Protein AF-A0A3D3L2Q6-F1 (afdb_monomer)

Solvent-accessible surface area (backbone atoms only — not comparable to full-atom values): 8999 Å² total; per-residue (Å²): 144,78,78,87,50,86,79,63,62,82,78,56,78,92,49,60,48,100,83,70,47,49,49,68,56,56,53,51,52,55,51,48,53,37,52,54,48,53,51,51,33,52,48,25,40,76,65,66,34,72,46,76,47,74,30,72,74,69,48,72,47,81,42,39,25,67,61,31,44,38,48,52,51,50,44,69,74,43,56,74,71,54,30,54,53,50,43,52,37,43,32,42,37,74,64,38,28,49,52,49,49,52,49,27,49,62,73,50,75,57,64,101,66,70,101,61,85,74,72,77,88,72,69,84,68,73,78,81,74,65,79,92,45,65,91,70,66,73,85,80,85,64,91,80,73,126

Sequence (146 aa):
DGLLTKKQGKAAKRFFNSRGTEVAEVVRENQRLIEDLMDDLNKIVSQRRTAKVKLKDGSTMKVDATTAMMLLYVHGALNQNNRVKMAQILAQDKEGFTKMVNFSIKQGKMSSDDHKLSSISNNKLCPPYPECIEDFIGEQDTSKCE

Foldseek 3Di:
DPDDDPVNPPDDDQDADPVRHGPVVVVVVLVVLLVVQLVVLVVQLVVQAWDWRAAPVRDIDTDGNVLSVLLVVVLVPDDPVVNVVLSSLCRHDPVSVVVSSVVSVVQQPDDPDDDDRDDPPDDCPDDPDDPVCPVVDDDDDCVPVD

pLDDT: mean 72.03, std 17.66, range [33.44, 94.94]

Secondary structure (DSSP, 8-state):
--S--TTGGGG----B-TTS-BHHHHHHHHHHHHHHHHHHHHHHHHHTS-EEEEPTTS-EEEE-HHHHHHHHHHHHHS-HHHHHHHHHHHHH-HHHHHHHHHHHHHHT---SS-S----GGG---SSSS-GGGGGG------TT--

Mean predicted aligned error: 14.37 Å

Structure (mmCIF, N/CA/C/O backbone):
data_AF-A0A3D3L2Q6-F1
#
_entry.id   AF-A0A3D3L2Q6-F1
#
loop_
_atom_site.group_PDB
_atom_site.id
_atom_site.type_symbol
_atom_site.label_atom_id
_atom_site.label_alt_id
_atom_site.label_comp_id
_atom_site.label_asym_id
_atom_site.label_entity_id
_atom_site.label_seq_id
_atom_site.pdbx_PDB_ins_code
_atom_site.Cartn_x
_atom_site.Cartn_y
_atom_site.Cartn_z
_atom_site.occupancy
_atom_site.B_iso_or_equiv
_atom_site.auth_seq_id
_atom_site.auth_comp_id
_atom_site.auth_asym_id
_atom_site.auth_atom_id
_atom_site.pdbx_PDB_model_num
ATOM 1 N N . ASP A 1 1 ? -3.837 -5.718 22.243 1.00 33.44 1 ASP A N 1
ATOM 2 C CA . ASP A 1 1 ? -5.296 -5.690 21.974 1.00 33.44 1 ASP A CA 1
ATOM 3 C C . ASP A 1 1 ? -5.699 -4.837 20.770 1.00 33.44 1 ASP A C 1
ATOM 5 O O . ASP A 1 1 ? -6.518 -3.933 20.878 1.00 33.44 1 ASP A O 1
ATOM 9 N N . GLY A 1 2 ? -5.144 -5.131 19.591 1.00 47.44 2 GLY A N 1
ATOM 10 C CA . GLY A 1 2 ? -5.529 -4.503 18.323 1.00 47.44 2 GLY A CA 1
ATOM 11 C C 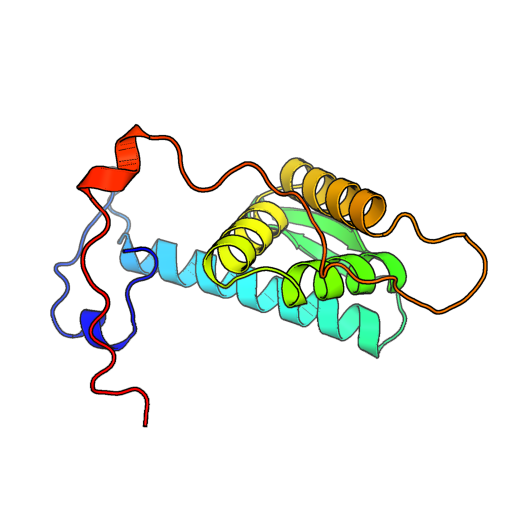. GLY A 1 2 ? -6.169 -5.545 17.410 1.00 47.44 2 GLY A C 1
ATOM 12 O O . GLY A 1 2 ? -5.600 -6.616 17.241 1.00 47.44 2 GLY A O 1
ATOM 13 N N . LEU A 1 3 ? -7.318 -5.204 16.826 1.00 42.31 3 LEU A N 1
ATOM 14 C CA . LEU A 1 3 ? -8.275 -6.060 16.110 1.00 42.31 3 LEU A CA 1
ATOM 15 C C . LEU A 1 3 ? -9.127 -6.973 17.003 1.00 42.31 3 LEU A C 1
ATOM 17 O O . LEU A 1 3 ? -8.678 -7.981 17.542 1.00 42.31 3 LEU A O 1
ATOM 21 N N . LEU A 1 4 ? -10.421 -6.639 17.052 1.00 44.34 4 LEU A N 1
ATOM 22 C CA . LEU A 1 4 ? -11.479 -7.532 17.511 1.00 44.34 4 LEU A CA 1
ATOM 23 C C . LEU A 1 4 ? -11.429 -8.809 16.669 1.00 44.34 4 LEU A C 1
ATOM 25 O O . LEU A 1 4 ? -11.738 -8.805 15.475 1.00 44.34 4 LEU A O 1
ATOM 29 N N . THR A 1 5 ? -11.023 -9.913 17.286 1.00 49.75 5 THR A N 1
ATOM 30 C CA . THR A 1 5 ? -11.061 -11.217 16.625 1.00 49.75 5 THR A CA 1
ATOM 31 C C . THR A 1 5 ? -12.517 -11.656 16.459 1.00 49.75 5 THR A C 1
ATOM 33 O O . THR A 1 5 ? -13.372 -11.370 17.298 1.00 49.75 5 THR A O 1
ATOM 36 N N . LYS A 1 6 ? -12.823 -12.399 15.385 1.00 51.81 6 LYS A N 1
ATOM 37 C CA . LYS A 1 6 ? -14.188 -12.858 15.043 1.00 51.81 6 LYS A CA 1
ATOM 38 C C . LYS A 1 6 ? -14.914 -13.592 16.191 1.00 51.81 6 LYS A C 1
ATOM 40 O O . LYS A 1 6 ? -16.140 -13.637 16.203 1.00 51.81 6 LYS A O 1
ATOM 45 N N . LYS A 1 7 ? -14.181 -14.141 17.172 1.00 46.81 7 LYS A N 1
ATOM 46 C CA . LYS A 1 7 ? -14.737 -14.807 18.365 1.00 46.81 7 LYS A CA 1
ATOM 47 C C . LYS A 1 7 ? -15.173 -13.838 19.478 1.00 46.81 7 LYS A C 1
ATOM 49 O O . LYS A 1 7 ? -16.093 -14.172 20.215 1.00 46.81 7 LYS A O 1
ATOM 54 N N . GLN A 1 8 ? -14.600 -12.635 19.563 1.00 48.47 8 GLN A N 1
ATOM 55 C CA . GLN A 1 8 ? -14.989 -11.601 20.539 1.00 48.47 8 GLN A CA 1
ATOM 56 C C . GLN A 1 8 ? -16.279 -10.851 20.144 1.00 48.47 8 GLN A C 1
ATOM 58 O O . GLN A 1 8 ? -16.869 -10.148 20.958 1.00 48.47 8 GLN A O 1
ATOM 63 N N . GLY A 1 9 ? -16.757 -11.030 18.907 1.00 48.66 9 GLY A N 1
ATOM 64 C CA . GLY A 1 9 ? -17.955 -10.366 18.384 1.00 48.66 9 GLY A CA 1
ATOM 65 C C . GLY A 1 9 ? -19.296 -10.941 18.855 1.00 48.66 9 GLY A C 1
ATOM 66 O O . GLY A 1 9 ? -20.327 -10.329 18.594 1.00 48.66 9 GLY A O 1
ATOM 67 N N . LYS A 1 10 ? -19.329 -12.091 19.546 1.00 48.19 10 LYS A N 1
ATOM 68 C CA . LYS A 1 10 ? -20.604 -12.752 19.899 1.00 48.19 10 LYS A CA 1
ATOM 69 C C . LYS A 1 10 ? -21.355 -12.135 21.090 1.00 48.19 10 LYS A C 1
ATOM 71 O O . LYS A 1 10 ? -22.496 -12.517 21.321 1.00 48.19 10 LYS A O 1
ATOM 76 N N . ALA A 1 11 ? -20.772 -11.159 21.790 1.00 51.25 11 ALA A N 1
ATOM 77 C CA . ALA A 1 11 ? -21.455 -10.376 22.828 1.00 51.25 11 ALA A CA 1
ATOM 78 C C . ALA A 1 11 ? -20.886 -8.946 22.978 1.00 51.25 11 ALA A C 1
ATOM 80 O O . ALA A 1 11 ? -20.879 -8.383 24.072 1.00 51.25 11 ALA A O 1
ATOM 81 N N . ALA A 1 12 ? -20.354 -8.351 21.905 1.00 55.69 12 ALA A N 1
ATOM 82 C CA . ALA A 1 12 ? -19.813 -6.995 21.981 1.00 55.69 12 ALA A CA 1
ATOM 83 C C . ALA A 1 12 ? -20.967 -5.978 22.038 1.00 55.69 12 ALA A C 1
ATOM 85 O O . ALA A 1 12 ? -21.825 -5.957 21.154 1.00 55.69 12 ALA A O 1
ATOM 86 N N . LYS A 1 13 ? -21.006 -5.140 23.084 1.00 62.38 13 LYS A N 1
ATOM 87 C CA . LYS A 1 13 ? -21.940 -4.004 23.175 1.00 62.38 13 LYS A CA 1
ATOM 88 C C . LYS A 1 13 ? -21.824 -3.156 21.899 1.00 62.38 13 LYS A C 1
ATOM 90 O O . LYS A 1 13 ? -20.718 -2.933 21.412 1.00 62.38 13 LYS A O 1
ATOM 95 N N . ARG A 1 14 ? -22.951 -2.686 21.353 1.00 68.00 14 ARG A N 1
ATOM 96 C CA . ARG A 1 14 ? -22.946 -1.781 20.193 1.00 68.00 14 ARG A CA 1
ATOM 97 C C . ARG A 1 14 ? -22.410 -0.427 20.639 1.00 68.00 14 ARG A C 1
ATOM 99 O O . ARG A 1 14 ? -23.065 0.278 21.403 1.00 68.00 14 ARG A O 1
ATOM 106 N N . PHE A 1 15 ? -21.201 -0.097 20.206 1.00 71.00 15 PHE A N 1
ATOM 107 C CA . PHE A 1 15 ? -20.588 1.200 20.461 1.00 71.00 15 PHE A CA 1
ATOM 108 C C . PHE A 1 15 ? -20.877 2.122 19.288 1.00 71.00 15 PHE A C 1
ATOM 110 O O . PHE A 1 15 ? -20.662 1.747 18.136 1.00 71.00 15 PHE A O 1
ATOM 117 N N . PHE A 1 16 ? -21.334 3.329 19.593 1.00 75.94 16 PHE A N 1
ATOM 118 C CA . PHE A 1 16 ? -21.590 4.371 18.610 1.00 75.94 16 PHE A CA 1
ATOM 119 C C . PHE A 1 16 ? -20.621 5.525 18.839 1.00 75.94 16 PHE A C 1
ATOM 121 O O . PHE A 1 16 ? -20.266 5.833 19.977 1.00 75.94 16 PHE A O 1
ATOM 128 N N . ASN A 1 17 ? -20.167 6.152 17.758 1.00 73.50 17 ASN A N 1
ATOM 129 C CA . ASN A 1 17 ? -19.410 7.396 17.858 1.00 73.50 17 ASN A CA 1
ATOM 130 C C . ASN A 1 17 ? -20.354 8.583 18.152 1.00 73.50 17 ASN A C 1
ATOM 132 O O . ASN A 1 17 ? -21.578 8.446 18.143 1.00 73.50 17 ASN A O 1
ATOM 136 N N . SER A 1 18 ? -19.795 9.779 18.348 1.00 77.94 18 SER A N 1
ATOM 137 C CA . SER A 1 18 ? -20.566 11.015 18.573 1.00 77.94 18 SER A CA 1
ATOM 138 C C . SER A 1 18 ? -21.503 11.408 17.420 1.00 77.94 18 SER A C 1
ATOM 140 O O . SER A 1 18 ? -22.358 12.268 17.596 1.00 77.94 18 SER A O 1
ATOM 142 N N . ARG A 1 19 ? -21.357 10.784 16.244 1.00 75.56 19 ARG A N 1
ATOM 143 C CA . ARG A 1 19 ? -22.201 10.973 15.055 1.00 75.56 19 ARG A CA 1
ATOM 144 C C . ARG A 1 19 ? -23.286 9.895 14.919 1.00 75.56 19 ARG A C 1
ATOM 146 O O . ARG A 1 19 ? -23.981 9.871 13.911 1.00 75.56 19 ARG A O 1
ATOM 153 N N . GLY A 1 20 ? -23.417 8.992 15.895 1.00 75.81 20 GLY A N 1
ATOM 154 C CA . GLY A 1 20 ? -24.402 7.908 15.881 1.00 75.81 20 GLY A CA 1
ATOM 155 C C . GLY A 1 20 ? -24.057 6.736 14.955 1.00 75.81 20 GLY A C 1
ATOM 156 O O . GLY A 1 20 ? -24.900 5.871 14.744 1.00 75.81 20 GLY A O 1
ATOM 157 N N . THR A 1 21 ? -22.839 6.673 14.405 1.00 78.06 21 THR A N 1
ATOM 158 C CA . THR A 1 21 ? -22.388 5.548 13.565 1.00 78.06 21 THR A CA 1
ATOM 159 C C . THR A 1 21 ? -21.886 4.402 14.434 1.00 78.06 21 THR A C 1
ATOM 161 O O . THR A 1 21 ? -21.120 4.641 15.374 1.00 78.06 21 THR A O 1
ATOM 164 N N . GLU A 1 22 ? -22.264 3.162 14.111 1.00 77.31 22 GLU A N 1
ATOM 165 C CA . GLU A 1 22 ? -21.755 1.985 14.816 1.00 77.31 22 GLU A CA 1
ATOM 166 C C . GLU A 1 22 ? -20.250 1.829 14.548 1.00 77.31 22 GLU A C 1
ATOM 168 O O . GLU A 1 22 ? -19.801 1.651 13.416 1.00 77.31 22 GLU A O 1
ATOM 173 N N . VAL A 1 23 ? -19.444 1.864 1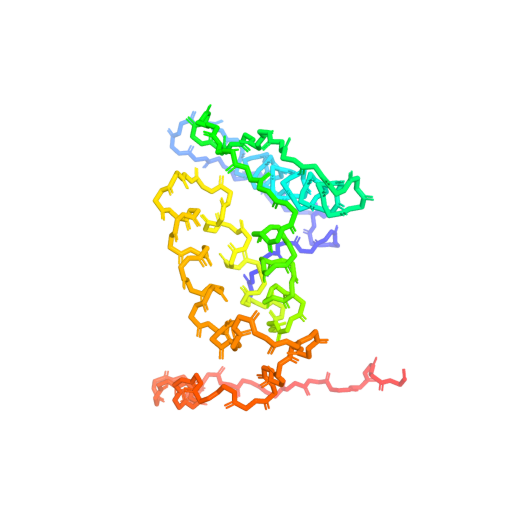5.608 1.00 73.75 23 VAL A N 1
ATOM 174 C CA . VAL A 1 23 ? -17.981 1.740 15.526 1.00 73.75 23 VAL A CA 1
ATOM 175 C C . VAL A 1 23 ? -17.587 0.416 14.866 1.00 73.75 23 VAL A C 1
ATOM 177 O O . VAL A 1 23 ? -16.642 0.374 14.081 1.00 73.75 23 VAL A O 1
ATOM 180 N N . ALA A 1 24 ? -18.337 -0.658 15.127 1.00 73.25 24 ALA A N 1
ATOM 181 C CA . ALA A 1 24 ? -18.100 -1.965 14.522 1.00 73.25 24 ALA A CA 1
ATOM 182 C C . ALA A 1 24 ? -18.305 -1.971 12.997 1.00 73.25 24 ALA A C 1
ATOM 184 O O . ALA A 1 24 ? -17.608 -2.704 12.296 1.00 73.25 24 ALA A O 1
ATOM 185 N N . GLU A 1 25 ? -19.230 -1.166 12.473 1.00 72.75 25 GLU A N 1
ATOM 186 C CA . GLU A 1 25 ? -19.451 -1.019 11.032 1.00 72.75 25 GLU A CA 1
ATOM 187 C C . GLU A 1 25 ? -18.283 -0.283 10.372 1.00 72.75 25 GLU A C 1
ATOM 189 O O . GLU A 1 25 ? -17.696 -0.796 9.421 1.00 72.75 25 GLU A O 1
ATOM 194 N N . VAL A 1 26 ? -17.856 0.840 10.957 1.00 70.69 26 VAL A N 1
ATOM 195 C CA . VAL A 1 26 ? -16.716 1.634 10.467 1.00 70.69 26 VAL A CA 1
ATOM 196 C C . VAL A 1 26 ? -15.420 0.820 10.463 1.00 70.69 26 VAL A C 1
ATOM 198 O O . VAL A 1 26 ? -14.625 0.894 9.526 1.00 70.69 26 VAL A O 1
ATOM 201 N N . VAL A 1 27 ? -15.185 0.022 11.509 1.00 72.50 27 VAL A N 1
ATOM 202 C CA . VAL A 1 27 ? -14.016 -0.866 11.583 1.00 72.50 27 VAL A CA 1
ATOM 203 C C . VAL A 1 27 ? -14.067 -1.923 10.479 1.00 72.50 27 VAL A C 1
ATOM 205 O O . VAL A 1 27 ? -13.049 -2.184 9.840 1.00 72.50 27 VAL A O 1
ATOM 208 N N . ARG A 1 28 ? -15.244 -2.500 10.219 1.00 76.81 28 ARG A N 1
ATOM 209 C CA . ARG A 1 28 ? -15.440 -3.519 9.179 1.00 76.81 28 ARG A CA 1
ATOM 210 C C . ARG A 1 28 ? -15.237 -2.952 7.776 1.00 76.81 28 ARG A C 1
ATOM 212 O O . ARG A 1 28 ? -14.597 -3.597 6.953 1.00 76.81 28 ARG A O 1
ATOM 219 N N . GLU A 1 29 ? -15.746 -1.754 7.512 1.00 74.19 29 GLU A N 1
ATOM 220 C CA . GLU A 1 29 ? -15.573 -1.071 6.228 1.00 74.19 29 GLU A CA 1
ATOM 221 C C . GLU A 1 29 ? -14.104 -0.716 5.973 1.00 74.19 29 GLU A C 1
ATOM 223 O O . GLU A 1 29 ? -13.570 -1.013 4.907 1.00 74.19 29 GLU A O 1
ATOM 228 N N . ASN A 1 30 ? -13.409 -0.179 6.981 1.00 74.94 30 ASN A N 1
ATOM 229 C CA . ASN A 1 30 ? -11.975 0.102 6.877 1.00 74.94 30 ASN A CA 1
ATOM 230 C C . ASN A 1 30 ? -11.152 -1.166 6.622 1.00 74.94 30 ASN A C 1
ATOM 232 O O . ASN A 1 30 ? -10.206 -1.128 5.841 1.00 74.94 30 ASN A O 1
ATOM 236 N N . GLN A 1 31 ? -11.510 -2.280 7.266 1.00 78.00 31 GLN A N 1
ATOM 237 C CA . GLN A 1 31 ? -10.848 -3.564 7.049 1.00 78.00 31 GLN A CA 1
ATOM 238 C C . GLN A 1 31 ? -11.034 -4.049 5.605 1.00 78.00 31 GLN A C 1
ATOM 240 O O . GLN A 1 31 ? -10.068 -4.471 4.975 1.00 78.00 31 GLN A O 1
ATOM 245 N N . ARG A 1 32 ? -12.246 -3.916 5.057 1.00 79.56 32 ARG A N 1
ATOM 246 C CA . ARG A 1 32 ? -12.546 -4.282 3.669 1.00 79.56 32 ARG A CA 1
ATOM 247 C C . ARG A 1 32 ? -11.770 -3.432 2.660 1.00 79.56 32 ARG A C 1
ATOM 249 O O . ARG A 1 32 ? -11.195 -3.983 1.736 1.00 79.56 32 ARG A O 1
ATOM 256 N N . LEU A 1 33 ? -11.690 -2.114 2.868 1.00 79.12 33 LEU A N 1
ATOM 257 C CA . LEU A 1 33 ? -10.914 -1.219 1.995 1.00 79.12 33 LEU A CA 1
ATOM 258 C C . LEU A 1 33 ? -9.425 -1.589 1.947 1.00 79.12 33 LEU A C 1
ATOM 260 O O . LEU A 1 33 ? -8.779 -1.445 0.912 1.00 79.12 33 LEU A O 1
ATOM 264 N N . ILE A 1 34 ? -8.879 -2.061 3.069 1.00 82.12 34 ILE A N 1
ATOM 265 C CA . ILE A 1 34 ? -7.496 -2.536 3.140 1.00 82.12 34 ILE A CA 1
ATOM 266 C C . ILE A 1 34 ? -7.332 -3.851 2.370 1.00 82.12 34 ILE A C 1
ATOM 268 O O . ILE A 1 34 ? -6.360 -4.001 1.634 1.00 82.12 34 ILE A O 1
ATOM 272 N N . GLU A 1 35 ? -8.264 -4.792 2.528 1.00 85.81 35 GLU A N 1
ATOM 273 C CA . GLU A 1 35 ? -8.258 -6.068 1.800 1.00 85.81 35 GLU A CA 1
ATOM 274 C C . GLU A 1 35 ? -8.353 -5.842 0.283 1.00 85.81 35 GLU A C 1
ATOM 276 O O . GLU A 1 35 ? -7.488 -6.315 -0.455 1.00 85.81 35 GLU A O 1
ATOM 281 N N . ASP A 1 36 ? -9.304 -5.015 -0.160 1.00 88.69 36 ASP A N 1
ATOM 282 C CA . ASP A 1 36 ? -9.500 -4.662 -1.571 1.00 88.69 36 ASP A CA 1
ATOM 283 C C . ASP A 1 36 ? -8.227 -4.034 -2.182 1.00 88.69 36 ASP A C 1
ATOM 285 O O . ASP A 1 36 ? -7.815 -4.389 -3.288 1.00 88.69 36 ASP A O 1
ATOM 289 N N . LEU A 1 37 ? -7.546 -3.142 -1.446 1.00 90.19 37 LEU A N 1
ATOM 290 C CA . LEU A 1 37 ? -6.293 -2.529 -1.900 1.00 90.19 37 LEU A CA 1
ATOM 291 C C . LEU A 1 37 ? -5.181 -3.564 -2.109 1.00 90.19 37 LEU A C 1
ATOM 293 O O . LEU A 1 37 ? -4.432 -3.487 -3.084 1.00 90.19 37 LEU A O 1
ATOM 297 N N . MET A 1 38 ? -5.037 -4.517 -1.188 1.00 89.38 38 MET A N 1
ATOM 298 C CA . MET A 1 38 ? -3.990 -5.537 -1.279 1.00 89.38 38 MET A CA 1
ATOM 299 C C . MET A 1 38 ? -4.261 -6.514 -2.427 1.00 89.38 38 MET A C 1
ATOM 301 O O . MET A 1 38 ? -3.326 -6.907 -3.131 1.00 89.38 38 MET A O 1
ATOM 305 N N . ASP A 1 39 ? -5.526 -6.849 -2.670 1.00 92.06 39 ASP A N 1
ATOM 306 C CA . ASP A 1 39 ? -5.942 -7.654 -3.818 1.00 92.06 39 ASP A CA 1
ATOM 307 C C . ASP A 1 39 ? -5.674 -6.935 -5.146 1.00 92.06 39 ASP A C 1
ATOM 309 O O . ASP A 1 39 ? -5.128 -7.534 -6.082 1.00 92.06 39 ASP A O 1
ATOM 313 N N . ASP A 1 40 ? -5.959 -5.632 -5.221 1.00 93.75 40 ASP A N 1
ATOM 314 C CA . ASP A 1 40 ? -5.630 -4.816 -6.389 1.00 93.75 40 ASP A CA 1
ATOM 315 C C . ASP A 1 40 ? -4.117 -4.794 -6.661 1.00 93.75 40 ASP A C 1
ATOM 317 O O . ASP A 1 40 ? -3.694 -4.982 -7.806 1.00 93.75 40 ASP A O 1
ATOM 321 N N . LEU A 1 41 ? -3.279 -4.636 -5.629 1.00 91.69 41 LEU A N 1
ATOM 322 C CA . LEU A 1 41 ? -1.817 -4.693 -5.771 1.00 91.69 41 LEU A CA 1
ATOM 323 C C . LEU A 1 41 ? -1.342 -6.063 -6.275 1.00 91.69 41 LEU A C 1
ATOM 325 O O . LEU A 1 41 ? -0.533 -6.127 -7.205 1.00 91.69 41 LEU A O 1
ATOM 329 N N . ASN A 1 42 ? -1.875 -7.160 -5.729 1.00 90.06 42 ASN A N 1
ATOM 330 C CA . ASN A 1 42 ? -1.565 -8.516 -6.198 1.00 90.06 42 ASN A CA 1
ATOM 331 C C . ASN A 1 42 ? -1.942 -8.705 -7.673 1.00 90.06 42 ASN A C 1
ATOM 333 O O . ASN A 1 42 ? -1.192 -9.302 -8.454 1.00 90.06 42 ASN A O 1
ATOM 337 N N . LYS A 1 43 ? -3.088 -8.158 -8.083 1.00 90.56 43 LYS A N 1
ATOM 338 C CA . LYS A 1 43 ? -3.563 -8.210 -9.466 1.00 90.56 43 LYS A CA 1
ATOM 339 C C . LYS A 1 43 ? -2.679 -7.398 -10.412 1.00 90.56 43 LYS A C 1
ATOM 341 O O . LYS A 1 43 ? -2.394 -7.871 -11.511 1.00 90.56 43 LYS A O 1
ATOM 346 N N . ILE A 1 44 ? -2.212 -6.220 -9.998 1.00 85.75 44 ILE A N 1
ATOM 347 C CA . ILE A 1 44 ? -1.264 -5.382 -10.756 1.00 85.75 44 ILE A CA 1
ATOM 348 C C . IL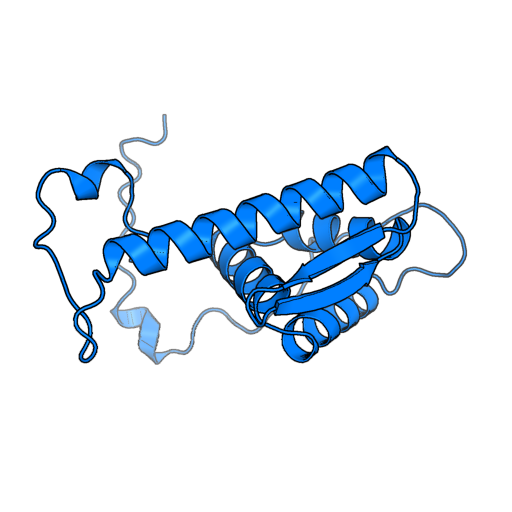E A 1 44 ? 0.035 -6.149 -11.026 1.00 85.75 44 ILE A C 1
ATOM 350 O O . ILE A 1 44 ? 0.484 -6.194 -12.175 1.00 85.75 44 ILE A O 1
ATOM 354 N N . VAL A 1 45 ? 0.597 -6.804 -10.003 1.00 82.56 45 VAL A N 1
ATOM 355 C CA . VAL A 1 45 ? 1.805 -7.636 -10.145 1.00 82.56 45 VAL A CA 1
ATOM 356 C C . VAL A 1 45 ? 1.549 -8.824 -11.071 1.00 82.56 45 VAL A C 1
ATOM 358 O O . VAL A 1 45 ? 2.298 -9.036 -12.025 1.00 82.56 45 VAL A O 1
ATOM 361 N N . SER A 1 46 ? 0.458 -9.559 -10.846 1.00 83.12 46 SER A N 1
ATOM 362 C CA . SER A 1 46 ? 0.113 -10.756 -11.627 1.00 83.12 46 SER A CA 1
ATOM 363 C C . SER A 1 46 ? -0.123 -10.444 -13.107 1.00 83.12 46 SER A C 1
ATOM 365 O O . SER A 1 46 ? 0.236 -11.227 -13.981 1.00 83.12 46 SER A O 1
ATOM 367 N N . GLN A 1 47 ? -0.711 -9.283 -13.399 1.00 82.31 47 GLN A N 1
ATOM 368 C CA . GLN A 1 47 ? -1.031 -8.842 -14.758 1.00 82.31 47 GLN A CA 1
ATOM 369 C C . GLN A 1 47 ? 0.082 -8.003 -15.400 1.00 82.31 47 GLN A C 1
ATOM 371 O O . GLN A 1 47 ? -0.070 -7.603 -16.552 1.00 82.31 47 GLN A O 1
ATOM 376 N N . ARG A 1 48 ? 1.176 -7.720 -14.673 1.00 81.50 48 ARG A N 1
ATOM 377 C CA . ARG A 1 48 ? 2.324 -6.912 -15.123 1.00 81.50 48 ARG A CA 1
ATOM 378 C C . ARG A 1 48 ? 1.916 -5.607 -15.814 1.00 81.50 48 ARG A C 1
ATOM 380 O O . ARG A 1 48 ? 2.462 -5.243 -16.854 1.00 81.50 48 ARG A O 1
ATOM 387 N N . ARG A 1 49 ? 0.930 -4.905 -15.253 1.00 84.44 49 ARG A N 1
ATOM 388 C CA . ARG A 1 49 ? 0.372 -3.681 -15.846 1.00 84.44 49 ARG A CA 1
ATOM 389 C C . ARG A 1 49 ? 0.302 -2.555 -14.838 1.00 84.44 49 ARG A C 1
ATOM 391 O O . ARG A 1 49 ? 0.232 -2.800 -13.643 1.00 84.44 49 ARG A O 1
ATOM 398 N N . THR A 1 50 ? 0.213 -1.329 -15.333 1.00 90.00 50 THR A N 1
ATOM 399 C CA . THR A 1 50 ? -0.134 -0.172 -14.507 1.00 90.00 50 THR A CA 1
ATOM 400 C C . THR A 1 50 ? -1.648 -0.090 -14.339 1.00 90.00 50 THR A C 1
ATOM 402 O O . THR A 1 50 ? -2.384 -0.153 -15.325 1.00 90.00 50 THR A O 1
ATOM 405 N N . ALA A 1 51 ? -2.128 0.082 -13.108 1.00 93.62 51 ALA A N 1
ATOM 406 C CA . ALA A 1 51 ? -3.548 0.287 -12.823 1.00 93.62 51 ALA A CA 1
ATOM 407 C C . ALA A 1 51 ? -3.772 1.442 -11.839 1.00 93.62 51 ALA A C 1
ATOM 409 O O . ALA A 1 51 ? -2.832 1.987 -11.261 1.00 93.62 51 ALA A O 1
ATOM 410 N N . LYS A 1 52 ? -5.035 1.851 -11.689 1.00 94.94 52 LYS A N 1
ATOM 411 C CA . LYS A 1 52 ? -5.449 2.841 -10.692 1.00 94.94 52 LYS A CA 1
ATOM 412 C C . LYS A 1 52 ? -6.003 2.111 -9.474 1.00 94.94 52 LYS A C 1
ATOM 414 O O . LYS A 1 52 ? -6.925 1.322 -9.638 1.00 94.94 52 LYS A O 1
ATOM 419 N N . VAL A 1 53 ? -5.486 2.430 -8.295 1.00 94.25 53 VAL A N 1
ATOM 420 C CA . VAL A 1 53 ? -6.038 1.998 -7.002 1.00 94.25 53 VAL A CA 1
ATOM 421 C C . VAL A 1 53 ? -6.784 3.156 -6.357 1.00 94.25 53 VAL A C 1
ATOM 423 O O . VAL A 1 53 ? -6.358 4.308 -6.484 1.00 94.25 53 VAL A O 1
ATOM 426 N N . LYS A 1 54 ? -7.907 2.866 -5.700 1.00 92.62 54 LYS A N 1
ATOM 427 C CA . LYS A 1 54 ? -8.712 3.855 -4.976 1.00 92.62 54 LYS A CA 1
ATOM 428 C C . LYS A 1 54 ? -8.372 3.803 -3.488 1.00 92.62 54 LYS A C 1
ATOM 430 O O . LYS A 1 54 ? -8.255 2.724 -2.923 1.00 92.62 54 LYS A O 1
ATOM 435 N N . LEU A 1 55 ? -8.224 4.971 -2.877 1.00 92.94 55 LEU A N 1
ATOM 436 C CA . LEU A 1 55 ? -7.933 5.140 -1.458 1.00 92.94 55 LEU A CA 1
ATOM 437 C C . LEU A 1 55 ? -9.200 5.530 -0.690 1.00 92.94 55 LEU A C 1
ATOM 439 O O . LEU A 1 55 ? -10.227 5.892 -1.275 1.00 92.94 55 LEU A O 1
ATOM 443 N N . LYS A 1 56 ? -9.124 5.452 0.637 1.00 89.44 56 LYS A N 1
ATOM 444 C CA . LYS A 1 56 ? -10.244 5.712 1.545 1.00 89.44 56 LYS A CA 1
ATOM 445 C C . LYS A 1 56 ? -10.753 7.150 1.475 1.00 89.44 56 LYS A C 1
ATOM 447 O O . LYS A 1 56 ? -11.958 7.368 1.550 1.00 89.44 56 LYS A O 1
ATOM 452 N N . ASP A 1 57 ? -9.866 8.121 1.289 1.00 89.06 57 ASP A N 1
ATOM 453 C CA . ASP A 1 57 ? -10.230 9.524 1.047 1.00 89.06 57 ASP A CA 1
ATOM 454 C C . ASP A 1 57 ? -10.937 9.756 -0.310 1.00 89.06 57 ASP A C 1
ATOM 456 O O . ASP A 1 57 ? -11.316 10.879 -0.639 1.00 89.06 57 ASP A O 1
ATOM 460 N N . GLY A 1 58 ? -11.126 8.700 -1.110 1.00 89.69 58 GLY A N 1
ATOM 461 C CA . GLY A 1 58 ? -11.734 8.736 -2.436 1.00 89.69 58 GLY A CA 1
ATOM 462 C C . GLY A 1 58 ? -10.747 9.058 -3.555 1.00 89.69 58 GLY A C 1
ATOM 463 O O . GLY A 1 58 ? -11.117 8.990 -4.730 1.00 89.69 58 GLY A O 1
ATOM 464 N N . SER A 1 59 ? -9.497 9.377 -3.221 1.00 92.94 59 SER A N 1
ATOM 465 C CA . SER A 1 59 ? -8.465 9.651 -4.206 1.00 92.94 59 SER A CA 1
ATOM 466 C C . SER A 1 59 ? -8.002 8.383 -4.925 1.00 92.94 59 SER A C 1
ATOM 468 O O . SER A 1 59 ? -8.272 7.260 -4.503 1.00 92.94 59 SER A O 1
ATOM 470 N N . THR A 1 60 ? -7.314 8.554 -6.056 1.00 94.06 60 THR A N 1
ATOM 471 C CA . THR A 1 60 ? -6.769 7.428 -6.823 1.00 94.06 60 THR A CA 1
ATOM 472 C C . THR A 1 60 ? -5.285 7.604 -7.089 1.00 94.06 60 THR A C 1
ATOM 474 O O . THR A 1 60 ? -4.867 8.696 -7.488 1.00 94.06 60 THR A O 1
ATOM 477 N N . MET A 1 61 ? -4.520 6.521 -6.970 1.00 93.62 61 MET A N 1
ATOM 478 C CA .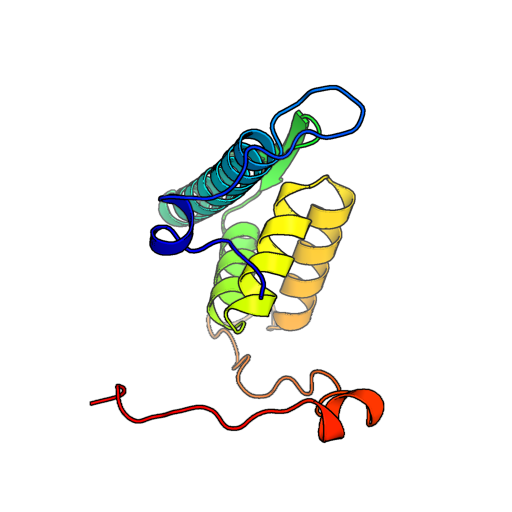 MET A 1 61 ? -3.094 6.463 -7.296 1.00 93.62 61 MET A CA 1
ATOM 479 C C . MET A 1 61 ? -2.864 5.551 -8.501 1.00 93.62 61 MET A C 1
ATOM 481 O O . MET A 1 61 ? -3.466 4.485 -8.601 1.00 93.62 61 MET A O 1
ATOM 485 N N . LYS A 1 62 ? -2.004 5.969 -9.437 1.00 93.69 62 LYS A N 1
ATOM 486 C CA . LYS A 1 62 ? -1.517 5.090 -10.511 1.00 93.69 62 LYS A CA 1
ATOM 487 C C . LYS A 1 62 ? -0.341 4.287 -9.972 1.00 93.69 62 LYS A C 1
ATOM 489 O O . LYS A 1 62 ? 0.606 4.883 -9.469 1.00 93.69 62 LYS A O 1
ATOM 494 N N . VAL A 1 63 ? -0.407 2.969 -10.094 1.00 92.56 63 VAL A N 1
ATOM 495 C CA . VAL A 1 63 ? 0.588 2.047 -9.545 1.00 92.56 63 VAL A CA 1
ATOM 496 C C . VAL A 1 63 ? 0.992 1.067 -10.635 1.00 92.56 63 VAL A C 1
ATOM 498 O O . VAL A 1 63 ? 0.135 0.432 -11.251 1.00 92.56 63 VAL A O 1
ATOM 501 N N . ASP A 1 64 ? 2.290 0.994 -10.909 1.00 87.19 64 ASP A N 1
ATOM 502 C CA . ASP A 1 64 ? 2.894 0.015 -11.811 1.00 87.19 64 ASP A CA 1
ATOM 503 C C . ASP A 1 64 ? 3.248 -1.292 -11.078 1.00 87.19 64 ASP A C 1
ATOM 505 O O . ASP A 1 64 ? 3.219 -1.376 -9.846 1.00 87.19 64 ASP A O 1
ATOM 509 N N . ALA A 1 65 ? 3.587 -2.326 -11.850 1.00 80.88 65 ALA A N 1
ATOM 510 C CA . ALA A 1 65 ? 3.900 -3.649 -11.319 1.00 80.88 65 ALA A CA 1
ATOM 511 C C . ALA A 1 65 ? 5.128 -3.671 -10.394 1.00 80.88 65 ALA A C 1
ATOM 513 O O . ALA A 1 65 ? 5.121 -4.411 -9.412 1.00 80.88 65 ALA A O 1
ATOM 514 N N . THR A 1 66 ? 6.148 -2.849 -10.649 1.00 81.56 66 THR A N 1
ATOM 515 C CA . THR A 1 66 ? 7.358 -2.783 -9.818 1.00 81.56 66 THR A CA 1
ATOM 516 C C . THR A 1 66 ? 7.038 -2.153 -8.467 1.00 81.56 66 THR A C 1
ATOM 518 O O . THR A 1 66 ? 7.383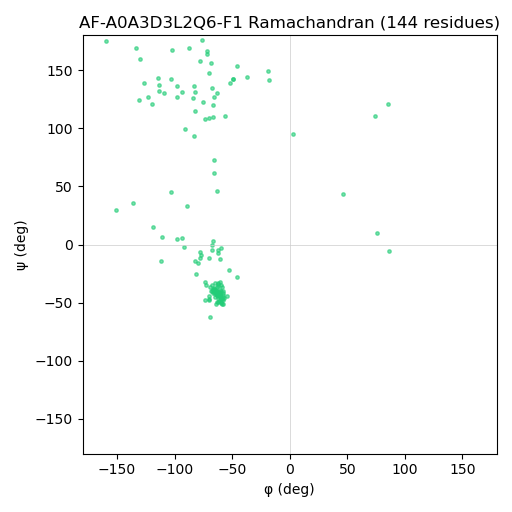 -2.706 -7.423 1.00 81.56 66 THR A O 1
ATOM 521 N N . THR A 1 67 ? 6.307 -1.038 -8.470 1.00 85.31 67 THR A N 1
ATOM 522 C CA . THR A 1 67 ? 5.849 -0.363 -7.250 1.00 85.31 67 THR A CA 1
ATOM 523 C C . THR A 1 67 ? 4.963 -1.279 -6.404 1.00 85.31 67 THR A C 1
ATOM 525 O O . THR A 1 67 ? 5.185 -1.406 -5.199 1.00 85.31 67 THR A O 1
ATOM 528 N N . ALA A 1 68 ? 4.002 -1.972 -7.023 1.00 86.88 68 ALA A N 1
ATOM 529 C CA . ALA A 1 68 ? 3.146 -2.930 -6.323 1.00 86.88 68 ALA A CA 1
ATOM 530 C C . ALA A 1 68 ? 3.939 -4.110 -5.742 1.00 86.88 68 ALA A C 1
ATOM 532 O O . ALA A 1 68 ? 3.697 -4.512 -4.604 1.00 86.88 68 ALA A O 1
ATOM 533 N N . MET A 1 69 ? 4.931 -4.621 -6.473 1.00 82.00 69 MET A N 1
ATOM 534 C CA . MET A 1 69 ? 5.806 -5.689 -5.990 1.00 82.00 69 MET A CA 1
ATOM 535 C C . MET A 1 69 ? 6.630 -5.249 -4.774 1.00 82.00 69 MET A C 1
ATOM 537 O O . MET A 1 69 ? 6.703 -5.989 -3.794 1.00 82.00 69 MET A O 1
ATOM 541 N N . MET A 1 70 ? 7.200 -4.038 -4.791 1.00 81.88 70 MET A N 1
ATOM 542 C CA . MET A 1 70 ? 7.943 -3.490 -3.646 1.00 81.88 70 MET A CA 1
ATOM 543 C C . MET A 1 70 ? 7.061 -3.367 -2.398 1.00 81.88 70 MET A C 1
ATOM 545 O O . MET A 1 70 ? 7.473 -3.766 -1.308 1.00 81.88 70 MET A O 1
ATOM 549 N N . LEU A 1 71 ? 5.836 -2.857 -2.558 1.00 86.81 71 LEU A N 1
ATOM 550 C CA . LEU A 1 71 ? 4.868 -2.726 -1.467 1.00 86.81 71 LEU A CA 1
ATOM 551 C C . LEU A 1 71 ? 4.486 -4.089 -0.874 1.00 86.81 71 LEU A C 1
ATOM 553 O O . LEU A 1 71 ? 4.497 -4.250 0.347 1.00 86.81 71 LEU A O 1
ATOM 557 N N . LEU A 1 72 ? 4.188 -5.079 -1.721 1.00 85.31 72 LEU A N 1
ATOM 558 C CA . LEU A 1 72 ? 3.831 -6.432 -1.283 1.00 85.31 72 LEU A CA 1
ATOM 559 C C . LEU A 1 72 ? 4.999 -7.146 -0.600 1.00 85.31 72 LEU A C 1
ATOM 561 O O . LEU A 1 72 ? 4.795 -7.831 0.402 1.00 85.31 72 LEU A O 1
ATOM 565 N N . TYR A 1 73 ? 6.220 -6.959 -1.099 1.00 81.44 73 TYR A N 1
ATOM 566 C CA . TYR A 1 73 ? 7.410 -7.548 -0.496 1.00 81.44 73 TYR A CA 1
ATOM 567 C C . TYR A 1 73 ? 7.670 -7.005 0.907 1.00 81.44 73 TYR A C 1
ATOM 569 O O . TYR A 1 73 ? 7.803 -7.778 1.857 1.00 81.44 73 TYR A O 1
ATOM 577 N N . VAL A 1 74 ? 7.686 -5.677 1.057 1.00 80.19 74 VAL A N 1
ATOM 578 C CA . VAL A 1 74 ? 7.865 -5.044 2.367 1.00 80.19 74 VAL A CA 1
ATOM 579 C C . VAL A 1 74 ? 6.741 -5.458 3.305 1.00 80.19 74 VAL A C 1
ATOM 581 O O . VAL A 1 74 ? 7.020 -5.858 4.430 1.00 80.19 74 VAL A O 1
ATOM 584 N N . HIS A 1 75 ? 5.492 -5.474 2.835 1.00 84.06 75 HIS A N 1
ATOM 585 C CA . HIS A 1 75 ? 4.371 -5.971 3.626 1.00 84.06 75 HIS A CA 1
ATOM 586 C C . HIS A 1 75 ? 4.585 -7.425 4.091 1.00 84.06 75 HIS A C 1
ATOM 588 O O . HIS A 1 75 ? 4.403 -7.727 5.268 1.00 84.06 75 HIS A O 1
ATOM 594 N N . GLY A 1 76 ? 5.027 -8.329 3.214 1.00 79.06 76 GLY A N 1
ATOM 595 C CA . GLY A 1 76 ? 5.307 -9.725 3.570 1.00 79.06 76 GLY A CA 1
ATOM 596 C C . GLY A 1 76 ? 6.417 -9.890 4.614 1.00 79.06 76 GLY A C 1
ATOM 597 O O . GLY A 1 76 ? 6.330 -10.778 5.463 1.00 79.06 76 GLY A O 1
ATOM 598 N N . ALA A 1 77 ? 7.420 -9.010 4.596 1.00 79.75 77 ALA A N 1
ATOM 599 C CA . ALA A 1 77 ? 8.560 -9.047 5.511 1.00 79.75 77 ALA A CA 1
ATOM 600 C C . ALA A 1 77 ? 8.276 -8.466 6.910 1.00 79.75 77 ALA A C 1
ATOM 602 O O . ALA A 1 77 ? 9.049 -8.690 7.841 1.00 79.75 77 ALA A O 1
ATOM 603 N N . LEU A 1 78 ? 7.187 -7.712 7.086 1.00 75.19 78 LEU A N 1
ATOM 604 C CA . LEU A 1 78 ? 6.826 -7.120 8.376 1.00 75.19 78 LEU A CA 1
ATOM 605 C C . LEU A 1 78 ? 6.188 -8.149 9.326 1.00 75.19 78 LEU A C 1
ATOM 607 O O . LEU A 1 78 ? 5.603 -9.148 8.904 1.00 75.19 78 LEU A O 1
ATOM 611 N N . ASN A 1 79 ? 6.235 -7.884 10.634 1.00 80.75 79 ASN A N 1
ATOM 612 C CA . ASN A 1 79 ? 5.423 -8.619 11.611 1.00 80.75 79 ASN A CA 1
ATOM 613 C C . ASN A 1 79 ? 3.932 -8.234 11.500 1.00 80.75 79 ASN A C 1
ATOM 615 O O . ASN A 1 79 ? 3.587 -7.233 10.871 1.00 80.75 79 ASN A O 1
ATOM 619 N N . GLN A 1 80 ? 3.040 -9.004 12.128 1.00 74.81 80 GLN A N 1
ATOM 620 C CA . GLN A 1 80 ? 1.586 -8.826 12.005 1.00 74.81 80 GLN A CA 1
ATOM 621 C C . GLN A 1 80 ? 1.107 -7.404 12.349 1.00 74.81 80 GLN A C 1
ATOM 623 O O . GLN A 1 80 ? 0.327 -6.819 11.600 1.00 74.81 80 GLN A O 1
ATOM 628 N N . ASN A 1 81 ? 1.610 -6.816 13.435 1.00 77.25 81 ASN A N 1
ATOM 629 C CA . ASN A 1 81 ? 1.215 -5.469 13.858 1.00 77.25 81 ASN A CA 1
ATOM 630 C C . ASN A 1 81 ? 1.667 -4.402 12.853 1.00 77.25 81 ASN A C 1
ATOM 632 O O . ASN A 1 81 ? 0.922 -3.472 12.539 1.00 77.25 81 ASN A O 1
ATOM 636 N N . ASN A 1 82 ? 2.879 -4.547 12.320 1.00 80.25 82 ASN A N 1
ATOM 637 C CA . ASN A 1 82 ? 3.440 -3.614 11.352 1.00 80.25 82 ASN A CA 1
ATOM 638 C C . ASN A 1 82 ? 2.794 -3.760 9.970 1.00 80.25 82 ASN A C 1
ATOM 640 O O . ASN A 1 82 ? 2.615 -2.751 9.293 1.00 80.25 82 ASN A O 1
ATOM 644 N N . ARG A 1 83 ? 2.372 -4.972 9.581 1.00 80.88 83 ARG A N 1
ATOM 645 C CA . ARG A 1 83 ? 1.573 -5.210 8.367 1.00 80.88 83 ARG A CA 1
ATOM 646 C C . ARG A 1 83 ? 0.278 -4.422 8.387 1.00 80.88 83 ARG A C 1
ATOM 648 O O . ARG A 1 83 ? 0.005 -3.670 7.458 1.00 80.88 83 ARG A O 1
ATOM 655 N N . VAL A 1 84 ? -0.472 -4.537 9.484 1.00 80.75 84 VAL A N 1
ATOM 656 C CA . VAL A 1 84 ? -1.740 -3.820 9.661 1.00 80.75 84 VAL A CA 1
ATOM 657 C C . VAL A 1 84 ? -1.518 -2.310 9.581 1.00 80.75 84 VAL A C 1
ATOM 659 O O . VAL A 1 84 ? -2.223 -1.633 8.840 1.00 80.75 84 VAL A O 1
ATOM 662 N N . LYS A 1 85 ? -0.507 -1.778 10.279 1.00 83.75 85 LYS A N 1
ATOM 663 C CA . LYS A 1 85 ? -0.186 -0.341 10.243 1.00 83.75 85 LYS A CA 1
ATOM 664 C C . LYS A 1 85 ? 0.225 0.133 8.850 1.00 83.75 85 LYS A C 1
ATOM 666 O O . LYS A 1 85 ? -0.232 1.181 8.405 1.00 83.75 85 LYS A O 1
ATOM 671 N N . MET A 1 86 ? 1.070 -0.631 8.160 1.00 86.19 86 MET A N 1
ATOM 672 C CA . MET A 1 86 ? 1.481 -0.318 6.793 1.00 86.19 86 MET A CA 1
ATOM 673 C C . MET A 1 86 ? 0.267 -0.266 5.868 1.00 86.19 86 MET A C 1
ATOM 675 O O . MET A 1 86 ? 0.091 0.722 5.164 1.00 86.19 86 MET A O 1
ATOM 679 N N . ALA A 1 87 ? -0.584 -1.291 5.907 1.00 86.94 87 ALA A N 1
ATOM 680 C CA . ALA A 1 87 ? -1.754 -1.389 5.046 1.00 86.94 87 ALA A CA 1
ATOM 681 C C . ALA A 1 87 ? -2.789 -0.286 5.347 1.00 86.94 87 ALA A C 1
ATOM 683 O O . ALA A 1 87 ? -3.344 0.307 4.426 1.00 86.94 87 ALA A O 1
ATOM 684 N N . GLN A 1 88 ? -2.973 0.069 6.624 1.00 85.88 88 GLN A N 1
ATOM 685 C CA . GLN A 1 88 ? -3.792 1.213 7.042 1.00 85.88 88 GLN A CA 1
ATOM 686 C C . GLN A 1 88 ? -3.280 2.536 6.465 1.00 85.88 88 GLN A C 1
ATOM 688 O O . GLN A 1 88 ? -4.059 3.293 5.895 1.00 85.88 88 GLN A O 1
ATOM 693 N N . ILE A 1 89 ? -1.979 2.814 6.592 1.00 88.38 89 ILE A N 1
ATOM 694 C CA . ILE A 1 89 ? -1.378 4.056 6.083 1.00 88.38 89 ILE A CA 1
ATOM 695 C C . ILE A 1 89 ? -1.426 4.093 4.550 1.00 88.38 89 ILE A C 1
ATOM 697 O O . ILE A 1 89 ? -1.698 5.141 3.971 1.00 88.38 89 ILE A O 1
ATOM 701 N N . LEU A 1 90 ? -1.198 2.953 3.897 1.00 89.88 90 LEU A N 1
ATOM 702 C CA . LEU A 1 90 ? -1.237 2.828 2.442 1.00 89.88 90 LEU A CA 1
ATOM 703 C C . LEU A 1 90 ? -2.639 3.112 1.878 1.00 89.88 90 LEU A C 1
ATOM 705 O O . LEU A 1 90 ? -2.751 3.755 0.841 1.00 89.88 90 LEU A O 1
ATOM 709 N N . ALA A 1 91 ? -3.693 2.657 2.562 1.00 90.12 91 ALA A N 1
ATOM 710 C CA . ALA A 1 91 ? -5.081 2.810 2.123 1.00 90.12 91 ALA A CA 1
ATOM 711 C C . ALA A 1 91 ? -5.710 4.171 2.458 1.00 90.12 91 ALA A C 1
ATOM 713 O O . ALA A 1 91 ? -6.778 4.489 1.937 1.00 90.12 91 ALA A O 1
ATOM 714 N N . GLN A 1 92 ? -5.092 4.957 3.340 1.00 88.25 92 GLN A N 1
ATOM 715 C CA . GLN A 1 92 ? -5.706 6.153 3.913 1.00 88.25 92 GLN A CA 1
ATOM 716 C C . GLN A 1 92 ? -5.871 7.281 2.884 1.00 88.25 92 GLN A C 1
ATOM 718 O O . GLN A 1 92 ? -6.994 7.703 2.605 1.00 88.25 92 GLN A O 1
ATOM 723 N N . ASP A 1 93 ? -4.757 7.770 2.344 1.00 90.38 93 ASP A N 1
ATOM 724 C CA . ASP A 1 93 ? -4.695 8.935 1.463 1.00 90.38 93 ASP A CA 1
ATOM 725 C C . ASP A 1 93 ? -3.402 8.924 0.629 1.00 90.38 93 ASP A C 1
ATOM 727 O O . ASP A 1 93 ? -2.523 8.069 0.795 1.00 90.38 93 ASP A O 1
ATOM 731 N N . LYS A 1 94 ? -3.275 9.880 -0.297 1.00 93.38 94 LYS A N 1
ATOM 732 C CA . LYS A 1 94 ? -2.105 9.967 -1.188 1.00 93.38 94 LYS A CA 1
ATOM 733 C C . LYS A 1 94 ? -0.785 10.163 -0.442 1.00 93.38 94 LYS A C 1
ATOM 735 O O . LYS A 1 94 ? 0.259 9.722 -0.931 1.00 93.38 94 LYS A O 1
ATOM 740 N N . GLU A 1 95 ? -0.802 10.858 0.693 1.00 92.12 95 GLU A N 1
ATOM 741 C CA . GLU A 1 95 ? 0.404 11.163 1.460 1.00 92.12 95 GLU A CA 1
ATOM 742 C C . GLU A 1 95 ? 0.910 9.905 2.168 1.00 92.12 95 GLU A C 1
ATOM 744 O O . GLU A 1 95 ? 2.085 9.553 2.039 1.00 92.12 95 GLU A O 1
ATOM 749 N N . GLY A 1 96 ? 0.015 9.182 2.843 1.00 89.56 96 GLY A N 1
ATOM 750 C CA . GLY A 1 96 ? 0.273 7.875 3.435 1.00 89.56 96 GLY A CA 1
ATOM 751 C C . GLY A 1 96 ? 0.748 6.866 2.394 1.00 89.56 96 GLY A C 1
ATOM 752 O O . GLY A 1 96 ? 1.763 6.194 2.602 1.00 89.56 96 GLY A O 1
ATOM 753 N N . PHE A 1 97 ? 0.103 6.848 1.225 1.00 92.62 97 PHE A N 1
ATOM 754 C CA . PHE A 1 97 ? 0.523 6.010 0.108 1.00 92.62 97 PHE A CA 1
ATOM 755 C C . PHE A 1 97 ? 1.960 6.322 -0.333 1.00 92.62 97 PHE A C 1
ATOM 757 O O . PHE A 1 97 ? 2.813 5.435 -0.391 1.00 92.62 97 PHE A O 1
ATOM 764 N N . THR A 1 98 ? 2.265 7.598 -0.583 1.00 88.56 98 THR A N 1
ATOM 765 C CA . THR A 1 98 ? 3.594 8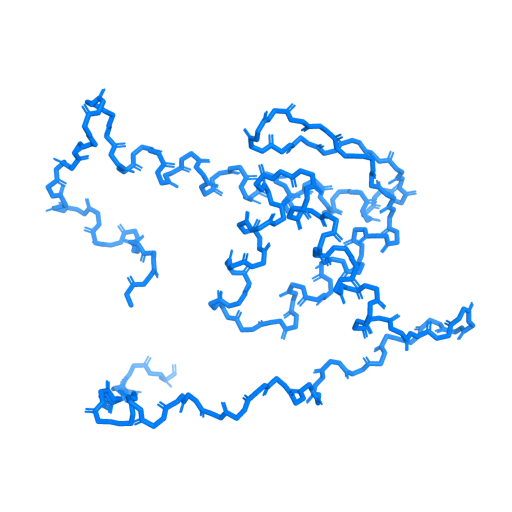.042 -1.036 1.00 88.56 98 THR A CA 1
ATOM 766 C C . THR A 1 98 ? 4.671 7.771 0.015 1.00 88.56 98 THR A C 1
ATOM 768 O O . THR A 1 98 ? 5.765 7.323 -0.324 1.00 88.56 98 THR A O 1
ATOM 771 N N . LYS A 1 99 ? 4.367 7.976 1.303 1.00 90.44 99 LYS A N 1
ATOM 772 C CA . LYS A 1 99 ? 5.268 7.640 2.417 1.00 90.44 99 LYS A CA 1
ATOM 773 C C . LYS A 1 99 ? 5.638 6.160 2.408 1.00 90.44 99 LYS A C 1
ATOM 775 O O . LYS A 1 99 ? 6.817 5.834 2.539 1.00 90.44 99 LYS A O 1
ATOM 780 N N . MET A 1 100 ? 4.661 5.276 2.211 1.00 88.88 100 MET A N 1
ATOM 781 C CA . MET A 1 100 ? 4.898 3.831 2.178 1.00 88.88 100 MET A CA 1
ATOM 782 C C . MET A 1 100 ? 5.613 3.370 0.908 1.00 88.88 100 MET A C 1
ATOM 784 O O . MET A 1 100 ? 6.477 2.497 0.990 1.00 88.88 100 MET A O 1
ATOM 788 N N . VAL A 1 101 ? 5.344 3.990 -0.244 1.00 87.88 101 VAL A N 1
ATOM 789 C CA . VAL A 1 101 ? 6.122 3.759 -1.472 1.00 87.88 101 VAL A CA 1
ATOM 790 C C . VAL A 1 101 ? 7.577 4.184 -1.280 1.00 87.88 101 VAL A C 1
ATOM 792 O O . VAL A 1 101 ? 8.477 3.384 -1.513 1.00 87.88 101 VAL A O 1
ATOM 795 N N . ASN A 1 102 ? 7.828 5.392 -0.772 1.00 85.56 102 ASN A N 1
ATOM 796 C CA . ASN A 1 102 ? 9.182 5.887 -0.512 1.00 85.56 102 ASN A CA 1
ATOM 797 C C . ASN A 1 102 ? 9.923 5.031 0.517 1.00 85.56 102 ASN A C 1
ATOM 799 O O . ASN A 1 102 ? 11.106 4.736 0.344 1.00 85.56 102 ASN A O 1
ATOM 803 N N . PHE A 1 103 ? 9.233 4.607 1.579 1.00 84.88 103 PHE A N 1
ATOM 804 C CA . PHE A 1 103 ? 9.776 3.646 2.530 1.00 84.88 103 PHE A CA 1
ATOM 805 C C . PHE A 1 103 ? 10.159 2.347 1.820 1.00 84.88 103 PHE A C 1
ATOM 807 O O . PHE A 1 103 ? 11.282 1.883 1.993 1.00 84.88 103 PHE A O 1
ATOM 814 N N . SER A 1 104 ? 9.281 1.808 0.974 1.00 83.31 104 SER A N 1
ATOM 815 C CA . SER A 1 104 ? 9.517 0.542 0.278 1.00 83.31 104 SER A CA 1
ATOM 816 C C . SER A 1 104 ? 10.653 0.623 -0.736 1.00 83.31 104 SER A C 1
ATOM 818 O O . SER A 1 104 ? 11.468 -0.287 -0.790 1.00 83.31 104 SER A O 1
ATOM 820 N N . ILE A 1 105 ? 10.786 1.739 -1.454 1.00 78.62 105 ILE A N 1
ATOM 821 C CA . ILE A 1 105 ? 11.930 2.018 -2.335 1.00 78.62 105 ILE A CA 1
ATOM 822 C C . ILE A 1 105 ? 13.220 2.159 -1.517 1.00 78.62 105 ILE A C 1
ATOM 824 O O . ILE A 1 105 ? 14.272 1.682 -1.924 1.00 78.62 105 ILE A O 1
ATOM 828 N N . LYS A 1 106 ? 13.166 2.788 -0.336 1.00 77.56 106 LYS A N 1
ATOM 829 C CA . LYS A 1 106 ? 14.335 2.921 0.545 1.00 77.56 106 LYS A CA 1
ATOM 830 C C . LYS A 1 106 ? 14.775 1.576 1.129 1.00 77.56 106 LYS A C 1
ATOM 832 O O . LYS A 1 106 ? 15.976 1.346 1.236 1.00 77.56 106 LYS A O 1
ATOM 837 N N . GLN A 1 107 ? 13.827 0.717 1.509 1.00 66.12 107 GLN A N 1
ATOM 838 C CA . GLN A 1 107 ? 14.109 -0.669 1.902 1.00 66.12 107 GLN A CA 1
ATOM 839 C C . GLN A 1 107 ? 14.600 -1.487 0.701 1.00 66.12 107 GLN A C 1
ATOM 841 O O . GLN A 1 107 ? 15.478 -2.328 0.838 1.00 66.12 107 GLN A O 1
ATOM 846 N N . GLY A 1 108 ? 14.072 -1.189 -0.483 1.00 56.59 108 GLY A N 1
ATOM 847 C CA . GLY A 1 108 ? 14.469 -1.743 -1.765 1.00 56.59 108 GLY A CA 1
ATOM 848 C C . GLY A 1 108 ? 15.578 -0.961 -2.459 1.00 56.59 108 GLY A C 1
ATOM 849 O O . GLY A 1 108 ? 15.562 -0.935 -3.684 1.00 56.59 108 GLY A O 1
ATOM 850 N N . LYS A 1 109 ? 16.529 -0.337 -1.734 1.00 46.62 109 LYS A N 1
ATOM 851 C CA . LYS A 1 109 ? 17.794 0.135 -2.333 1.00 46.62 109 LYS A CA 1
ATOM 852 C C . LYS A 1 109 ? 18.602 -1.077 -2.806 1.00 46.62 109 LYS A C 1
ATOM 854 O O . LYS A 1 109 ? 19.602 -1.466 -2.212 1.00 46.62 109 LYS A O 1
ATOM 859 N N . MET A 1 110 ? 18.111 -1.664 -3.883 1.00 44.34 110 MET A N 1
ATOM 860 C CA . MET A 1 110 ? 18.739 -2.643 -4.726 1.00 44.34 110 MET A CA 1
ATOM 861 C C . MET A 1 110 ? 19.037 -1.929 -6.035 1.00 44.34 110 MET A C 1
ATOM 863 O O . MET A 1 110 ? 18.188 -1.218 -6.572 1.00 44.34 110 MET A O 1
ATOM 867 N N . SER A 1 111 ? 20.281 -2.087 -6.462 1.00 40.06 111 SER A N 1
ATOM 868 C CA . SER A 1 111 ? 20.830 -1.671 -7.742 1.00 40.06 111 SER A CA 1
ATOM 869 C C . SER A 1 111 ? 19.830 -1.840 -8.888 1.00 40.06 111 SER A C 1
ATOM 871 O O . SER A 1 111 ? 19.092 -2.822 -8.937 1.00 40.06 111 SER A O 1
ATOM 873 N N . SER A 1 112 ? 19.858 -0.912 -9.840 1.00 46.56 112 SER A N 1
ATOM 874 C CA . SER A 1 112 ? 19.151 -1.005 -11.123 1.00 46.56 112 SER A CA 1
ATOM 875 C C . SER A 1 112 ? 19.565 -2.224 -11.963 1.00 46.56 112 SER A C 1
ATOM 877 O O . SER A 1 112 ? 18.968 -2.459 -13.009 1.00 46.56 112 SER A O 1
ATOM 879 N N . ASP A 1 113 ? 20.534 -3.007 -11.486 1.00 44.41 113 ASP A N 1
ATOM 880 C CA . ASP A 1 113 ? 21.042 -4.215 -12.108 1.00 44.41 113 ASP A CA 1
ATOM 881 C C . ASP A 1 113 ? 20.905 -5.402 -11.134 1.00 44.41 113 ASP A C 1
ATOM 883 O O . ASP A 1 113 ? 21.373 -5.358 -9.995 1.00 44.41 113 ASP A O 1
ATOM 887 N N . ASP A 1 114 ? 20.265 -6.460 -11.632 1.00 43.44 114 ASP A N 1
ATOM 888 C CA . ASP A 1 114 ? 20.087 -7.805 -11.070 1.00 43.44 114 ASP A CA 1
ATOM 889 C C . ASP A 1 114 ? 18.929 -8.071 -10.085 1.00 43.44 114 ASP A C 1
ATOM 891 O O . ASP A 1 114 ? 18.811 -7.537 -8.985 1.00 43.44 114 ASP A O 1
ATOM 895 N N . HIS A 1 115 ? 18.083 -9.020 -10.509 1.00 45.12 115 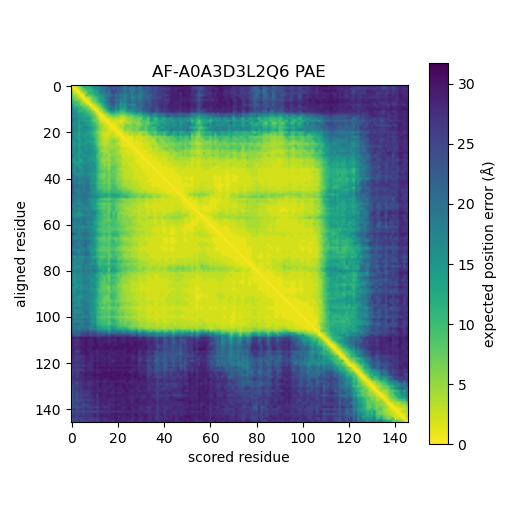HIS A N 1
ATOM 896 C CA . HIS A 1 115 ? 16.849 -9.548 -9.911 1.00 45.12 115 HIS A CA 1
ATOM 897 C C . HIS A 1 115 ? 17.027 -10.259 -8.551 1.00 45.12 115 HIS A C 1
ATOM 899 O O . HIS A 1 115 ? 16.487 -11.343 -8.323 1.00 45.12 115 HIS A O 1
ATOM 905 N N . LYS A 1 116 ? 17.767 -9.686 -7.606 1.00 43.38 116 LYS A N 1
ATOM 906 C CA . LYS A 1 116 ? 17.866 -10.225 -6.250 1.00 43.38 116 LYS A CA 1
ATOM 907 C C . LYS A 1 116 ? 17.349 -9.173 -5.301 1.00 43.38 116 LYS A C 1
ATOM 909 O O . LYS A 1 116 ? 17.850 -8.074 -5.277 1.00 43.38 116 LYS A O 1
ATOM 914 N N . LEU A 1 117 ? 16.320 -9.483 -4.536 1.00 46.84 117 LEU A N 1
ATOM 915 C CA . LEU A 1 117 ? 15.762 -8.577 -3.545 1.00 46.84 117 LEU A CA 1
ATOM 916 C C . LEU A 1 117 ? 16.509 -8.874 -2.241 1.00 46.84 117 LEU A C 1
ATOM 918 O O . LEU A 1 117 ? 16.277 -9.913 -1.625 1.00 46.84 117 LEU A O 1
ATOM 922 N N . SER A 1 118 ? 17.516 -8.068 -1.891 1.00 42.66 118 SER A N 1
ATOM 923 C CA . SER A 1 118 ? 18.362 -8.382 -0.734 1.00 42.66 118 SER A CA 1
ATOM 924 C C . SER A 1 118 ? 17.556 -8.302 0.563 1.00 42.66 118 SER A C 1
ATOM 926 O O . SER A 1 118 ? 16.847 -7.341 0.847 1.00 42.66 118 SER A O 1
ATOM 928 N N . SER A 1 119 ? 17.638 -9.399 1.305 1.00 44.38 119 SER A N 1
ATOM 929 C CA . SER A 1 119 ? 17.371 -9.609 2.723 1.00 44.38 119 SER A CA 1
ATOM 930 C C . SER A 1 119 ? 16.854 -8.400 3.531 1.00 44.38 119 SER A C 1
ATOM 932 O O . SER A 1 119 ? 17.642 -7.669 4.127 1.00 44.38 119 SER A O 1
ATOM 934 N N . ILE A 1 120 ? 15.525 -8.276 3.700 1.00 50.81 120 ILE A N 1
ATOM 935 C CA . ILE A 1 120 ? 14.917 -7.436 4.768 1.00 50.81 120 ILE A CA 1
ATOM 936 C C . ILE A 1 120 ? 15.194 -8.033 6.171 1.00 50.81 120 ILE A C 1
ATOM 938 O O . ILE A 1 120 ? 14.904 -7.425 7.199 1.00 50.81 120 ILE A O 1
ATOM 942 N N . SER A 1 121 ? 15.822 -9.210 6.254 1.00 47.88 121 SER A N 1
ATOM 943 C CA . SER A 1 121 ? 16.056 -9.957 7.496 1.00 47.88 121 SER A CA 1
ATOM 944 C C . SER A 1 121 ? 17.016 -9.301 8.506 1.00 47.88 121 SER A C 1
ATOM 946 O O . SER A 1 121 ? 17.275 -9.909 9.535 1.00 47.88 121 SER A O 1
ATOM 948 N N . ASN A 1 122 ? 17.535 -8.091 8.251 1.00 43.12 122 ASN A N 1
ATOM 949 C CA . ASN A 1 122 ? 18.466 -7.370 9.136 1.00 43.12 122 ASN A CA 1
ATOM 950 C C . ASN A 1 122 ? 18.123 -5.875 9.302 1.00 43.12 122 ASN A C 1
ATOM 952 O O . ASN A 1 122 ? 19.008 -5.022 9.410 1.00 43.12 122 ASN A O 1
ATOM 956 N N . ASN A 1 123 ? 16.837 -5.516 9.323 1.00 42.34 123 ASN A N 1
ATOM 957 C CA . ASN A 1 123 ? 16.457 -4.136 9.610 1.00 42.34 123 ASN A CA 1
ATOM 958 C C . ASN A 1 123 ? 16.645 -3.848 11.110 1.00 42.34 123 ASN A C 1
ATOM 960 O O . ASN A 1 123 ? 15.861 -4.320 11.933 1.00 42.34 123 ASN A O 1
ATOM 964 N N . LYS A 1 124 ? 17.664 -3.049 11.461 1.00 49.69 124 LYS A N 1
ATOM 965 C CA . LYS A 1 124 ? 17.765 -2.342 12.750 1.00 49.69 124 LYS A CA 1
ATOM 966 C C . LYS A 1 124 ? 16.640 -1.298 12.854 1.00 49.69 124 LYS A C 1
ATOM 968 O O . LYS A 1 124 ? 16.890 -0.096 12.917 1.00 49.69 124 LYS A O 1
ATOM 973 N N . LEU A 1 125 ? 15.391 -1.754 12.824 1.00 48.19 125 LEU A N 1
ATOM 974 C CA . LEU A 1 125 ? 14.273 -1.001 13.371 1.00 48.19 125 LEU A CA 1
ATOM 975 C C . LEU A 1 125 ? 14.564 -0.877 14.868 1.00 48.19 125 LEU A C 1
ATOM 977 O O . LEU A 1 125 ? 14.981 -1.860 15.468 1.00 48.19 125 LEU A O 1
ATOM 981 N N . CYS A 1 126 ? 14.456 0.356 15.370 1.00 43.88 126 CYS A N 1
ATOM 982 C CA . CYS A 1 126 ? 14.732 0.878 16.715 1.00 43.88 126 CYS A CA 1
ATOM 983 C C . CYS A 1 126 ? 14.789 -0.154 17.870 1.00 43.88 126 CYS A C 1
ATOM 985 O O . CYS A 1 126 ? 14.059 -1.140 17.815 1.00 43.88 126 CYS A O 1
ATOM 987 N N . PRO A 1 127 ? 15.606 0.092 18.924 1.00 36.59 127 PRO A N 1
ATOM 988 C CA . PRO A 1 127 ? 15.791 -0.824 20.061 1.00 36.59 127 PRO A CA 1
ATOM 989 C C . PRO A 1 127 ? 14.462 -1.386 20.603 1.00 36.59 127 PRO A C 1
ATOM 991 O O . PRO A 1 127 ? 13.424 -0.735 20.426 1.00 36.59 127 PRO A O 1
ATOM 994 N N . PRO A 1 128 ? 14.479 -2.584 21.236 1.00 42.88 128 PRO A N 1
ATOM 995 C CA . PRO A 1 128 ? 13.283 -3.156 21.852 1.00 42.88 128 PRO A CA 1
ATOM 996 C C . PRO A 1 128 ? 12.633 -2.090 22.733 1.00 42.88 128 PRO A C 1
ATOM 998 O O . PRO A 1 128 ? 13.340 -1.245 23.271 1.00 42.88 128 PRO A O 1
ATOM 1001 N N . TYR A 1 129 ? 11.300 -2.091 22.725 1.00 42.41 129 TYR A N 1
ATOM 1002 C CA . TYR A 1 129 ? 10.380 -1.110 23.301 1.00 42.41 129 TYR A CA 1
ATOM 1003 C C . TYR A 1 129 ? 10.957 -0.158 24.371 1.00 42.41 129 TYR A C 1
ATOM 1005 O O . TYR A 1 129 ? 11.708 -0.596 25.231 1.00 42.41 129 TYR A O 1
ATOM 1013 N N . PRO A 1 130 ? 10.550 1.129 24.380 1.00 50.28 130 PRO A N 1
ATOM 1014 C CA . PRO A 1 130 ? 10.987 2.073 25.411 1.00 50.28 130 PRO A CA 1
ATOM 1015 C C . PRO A 1 130 ? 10.816 1.489 26.824 1.00 50.28 130 PRO A C 1
ATOM 1017 O O . PRO A 1 130 ? 9.815 0.814 27.069 1.00 50.28 130 PRO A O 1
ATOM 1020 N N . GLU A 1 131 ? 11.763 1.781 27.729 1.00 50.91 131 GLU A N 1
ATOM 1021 C CA . GLU A 1 131 ? 11.843 1.243 29.110 1.00 50.91 131 GLU A CA 1
ATOM 1022 C C . GLU A 1 131 ? 10.497 1.283 29.853 1.00 50.91 131 GLU A C 1
ATOM 1024 O O . GLU A 1 131 ? 10.195 0.420 30.667 1.00 50.91 131 GLU A O 1
ATOM 1029 N N . CYS A 1 132 ? 9.622 2.229 29.498 1.00 52.34 132 CYS A N 1
ATOM 1030 C CA . CYS A 1 132 ? 8.269 2.357 30.033 1.00 52.34 132 CYS A CA 1
ATOM 1031 C C . CYS A 1 132 ? 7.320 1.173 29.765 1.00 52.34 132 CYS A C 1
ATOM 1033 O O . CYS A 1 132 ? 6.180 1.215 30.226 1.00 52.34 132 CYS A O 1
ATOM 1035 N N . ILE A 1 133 ? 7.732 0.164 28.994 1.00 53.97 133 ILE A N 1
ATOM 1036 C CA . ILE A 1 133 ? 6.905 -0.996 28.640 1.00 53.97 133 ILE A CA 1
ATOM 1037 C C . ILE A 1 133 ? 7.420 -2.290 29.286 1.00 53.97 133 ILE A C 1
ATOM 1039 O O . ILE A 1 133 ? 6.646 -3.241 29.344 1.00 53.97 133 ILE A O 1
ATOM 1043 N N . GLU A 1 134 ? 8.649 -2.337 29.821 1.00 56.03 134 GLU A N 1
ATOM 1044 C CA . GLU A 1 134 ? 9.233 -3.565 30.399 1.00 56.03 134 GLU A CA 1
ATOM 1045 C C . GLU A 1 134 ? 8.380 -4.138 31.544 1.00 56.03 134 GLU A C 1
ATOM 1047 O O . GLU A 1 134 ? 8.108 -5.337 31.562 1.00 56.03 134 GLU A O 1
ATOM 1052 N N . ASP A 1 135 ? 7.826 -3.272 32.399 1.00 54.78 135 ASP A N 1
ATOM 1053 C CA . ASP A 1 135 ? 6.958 -3.658 33.524 1.00 54.78 135 ASP A CA 1
ATOM 1054 C C . ASP A 1 135 ? 5.569 -4.180 33.101 1.00 54.78 135 ASP A C 1
ATOM 1056 O O . ASP A 1 135 ? 4.817 -4.714 33.918 1.00 54.78 135 ASP A O 1
ATOM 1060 N N . PHE A 1 136 ? 5.196 -4.020 31.827 1.00 54.66 136 PHE A N 1
ATOM 1061 C CA . PHE A 1 136 ? 3.877 -4.383 31.294 1.00 54.66 136 PHE A CA 1
ATOM 1062 C C . PHE A 1 136 ? 3.923 -5.577 30.333 1.00 54.66 136 PHE A C 1
ATOM 1064 O O . PHE A 1 136 ? 2.907 -5.919 29.716 1.00 54.66 136 PHE A O 1
ATOM 1071 N N . ILE A 1 137 ? 5.082 -6.227 30.195 1.00 60.75 137 ILE A N 1
ATOM 1072 C CA . ILE A 1 137 ? 5.223 -7.449 29.403 1.00 60.75 137 ILE A CA 1
ATOM 1073 C C . ILE A 1 137 ? 4.803 -8.635 30.275 1.00 60.75 137 ILE A C 1
ATOM 1075 O O . ILE A 1 137 ? 5.588 -9.183 31.041 1.00 60.75 137 ILE A O 1
ATOM 1079 N N . GLY A 1 138 ? 3.532 -9.025 30.170 1.00 61.91 138 GLY A N 1
ATOM 1080 C CA . GLY A 1 138 ? 3.041 -10.269 30.766 1.00 61.91 138 GLY A CA 1
ATOM 1081 C C . GLY A 1 138 ? 3.615 -11.508 30.070 1.00 61.91 138 GLY A C 1
ATOM 1082 O O . GLY A 1 138 ? 3.997 -11.457 28.898 1.00 61.91 138 GLY A O 1
ATOM 1083 N N . GLU A 1 139 ? 3.646 -12.638 30.777 1.00 63.88 139 GLU A N 1
ATOM 1084 C CA . 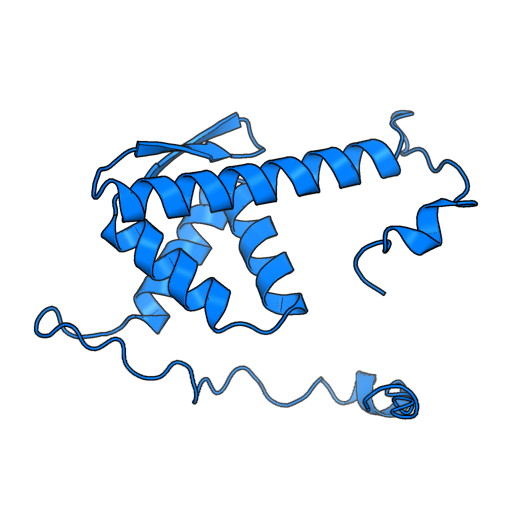GLU A 1 139 ? 4.104 -13.905 30.203 1.00 63.88 139 GLU A CA 1
ATOM 1085 C C . GLU A 1 139 ? 3.142 -14.413 29.120 1.00 63.88 139 GLU A C 1
ATOM 1087 O O . GLU A 1 139 ? 1.918 -14.413 29.282 1.00 63.88 139 GLU A O 1
ATOM 1092 N N . GLN A 1 140 ? 3.702 -14.850 27.991 1.00 54.44 140 GLN A N 1
ATOM 1093 C CA . GLN A 1 140 ? 2.932 -15.514 26.946 1.00 54.44 140 GLN A CA 1
ATOM 1094 C C . GLN A 1 140 ? 2.746 -16.988 27.301 1.00 54.44 140 GLN A C 1
ATOM 1096 O O . GLN A 1 140 ? 3.705 -17.753 27.312 1.00 54.44 140 GLN A O 1
ATOM 1101 N N . ASP A 1 141 ? 1.496 -17.387 27.534 1.00 60.31 141 ASP A N 1
ATOM 1102 C CA . ASP A 1 141 ? 1.114 -18.790 27.681 1.00 60.31 141 ASP A CA 1
ATOM 1103 C C . ASP A 1 141 ? 1.303 -19.538 26.348 1.00 60.31 141 ASP A C 1
ATOM 1105 O O . ASP A 1 141 ? 0.578 -19.317 25.373 1.00 60.31 141 ASP A O 1
ATOM 1109 N N . THR A 1 142 ? 2.300 -20.421 26.313 1.00 71.44 142 THR A N 1
ATOM 1110 C CA . THR A 1 142 ? 2.670 -21.237 25.149 1.00 71.44 142 THR A CA 1
ATOM 1111 C C . THR A 1 142 ? 2.015 -22.619 25.142 1.00 71.44 142 THR A C 1
ATOM 1113 O O . THR A 1 142 ? 2.277 -23.408 24.236 1.00 71.44 142 THR A O 1
ATOM 1116 N N . SER A 1 143 ? 1.110 -22.912 26.084 1.00 76.06 143 SER A N 1
ATOM 1117 C CA . SER A 1 143 ? 0.480 -24.234 26.257 1.00 76.06 143 SER A CA 1
ATOM 1118 C C . SER A 1 143 ? -0.364 -24.729 25.074 1.00 76.06 143 SER A C 1
ATOM 1120 O O . SER A 1 143 ? -0.825 -25.867 25.083 1.00 76.06 143 SER A O 1
ATOM 1122 N N . LYS A 1 144 ? -0.599 -23.891 24.056 1.00 66.56 144 LYS A N 1
ATOM 1123 C CA . LYS A 1 144 ? -1.412 -24.217 22.869 1.00 66.56 144 LYS A CA 1
ATOM 1124 C C . LYS A 1 144 ? -0.644 -24.160 21.550 1.00 66.56 144 LYS A C 1
ATOM 1126 O O . LYS A 1 144 ? -1.273 -24.104 20.495 1.00 66.56 144 LYS A O 1
ATOM 1131 N N . CYS A 1 145 ? 0.682 -24.137 21.610 1.00 62.34 145 CYS A N 1
ATOM 1132 C CA . CYS A 1 145 ? 1.561 -24.104 20.443 1.00 62.34 145 CYS A CA 1
ATOM 1133 C C . CYS A 1 145 ? 2.198 -25.478 20.167 1.00 62.34 145 CYS A C 1
ATOM 1135 O O . CYS A 1 145 ? 3.404 -25.543 19.930 1.00 62.34 145 CYS A O 1
ATOM 1137 N N . GLU A 1 146 ? 1.399 -26.549 20.228 1.00 54.72 146 GLU A N 1
ATOM 1138 C CA . GLU A 1 146 ? 1.780 -27.864 19.682 1.00 54.72 146 GLU A CA 1
ATOM 1139 C C . GLU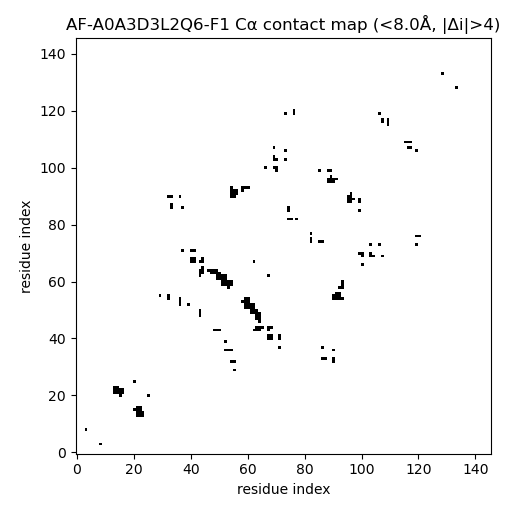 A 1 146 ? 1.683 -27.882 18.150 1.00 54.72 146 GLU A C 1
ATOM 1141 O O . GLU A 1 146 ? 0.682 -27.351 17.608 1.00 54.72 146 GLU A O 1
#

Radius of gyration: 18.53 Å; Cα contacts (8 Å, |Δi|>4): 120; chains: 1; bounding box: 45×39×49 Å

Nearest PDB structures (foldseek):
  8xca-assembly1_A  TM=2.925E-01  e=4.951E+00  unidentified